Protein AF-X1BPJ7-F1 (afdb_monomer)

Secondary structure (DSSP, 8-state):
-HHHHHHHHHHHHHHHHHHHHHHHHHHHHHHHHHHHHHHHHHTT-TT--------S-------S---HHHHHHHHHHHSPPPTT--PEEEE-TTT--EEEE----

Foldseek 3Di:
DVVVVVVVVVVVVVVVVVVVVVVVVVVVVVVVVVVVVVVVVVVVCPPDDDDDDDDDDDPPPDPDPQDPVSVVVVCCVVPPDDPVFDFDWDADPVVRDIDTHGPDD

Organism: NCBI:txid412755

Nearest PDB structures (foldseek):
  5n0p-assembly1_A  TM=2.838E-01  e=2.826E+00  Omphalotus olearius
  8pv3-assembly1_Cg  TM=2.325E-01  e=3.236E+00  Thermochaetoides thermophila DSM 1495
  7rro-assembly1_k  TM=2.209E-01  e=8.356E+00  Bos taurus

Radius of gyration: 29.8 Å; Cα contacts (8 Å, |Δi|>4): 27; chains: 1; bounding box: 68×36×82 Å

InterPro domains:
  IPR054347 TOTE conflict system, primase domain [PF22548] (70-104)

Solvent-accessible surface area (backbone atoms only — not comparable to full-atom values): 6768 Å² total; per-residue (Å²): 127,72,65,62,60,53,52,53,51,52,54,50,49,55,53,51,52,52,50,49,57,51,50,54,50,53,49,54,53,52,51,52,51,50,52,53,51,49,53,56,46,56,76,68,48,87,83,72,89,85,85,83,92,77,96,73,95,70,83,76,81,67,74,68,96,64,51,74,65,54,50,49,53,50,47,49,70,75,65,57,77,63,93,88,66,66,61,44,79,48,73,39,86,90,78,71,49,68,50,74,41,82,70,80,130

Sequence (105 aa):
MKTSDREIILQRISEVERQITRLQKQQKEAESTLLSLKANLTSCDDEALNKPEHPAEAPVSTATNLTPDEKIALFLRLFQGRNDVYPKLWQNQKSGKKGYSPACS

Structure (mmCIF, N/CA/C/O backbone):
data_AF-X1BPJ7-F1
#
_entry.id   AF-X1BPJ7-F1
#
loop_
_atom_site.group_PDB
_atom_site.id
_atom_site.type_symbol
_atom_site.label_atom_id
_atom_site.label_alt_id
_atom_site.label_comp_id
_atom_site.label_asym_id
_atom_site.label_entity_id
_atom_site.label_seq_id
_atom_site.pdbx_PDB_ins_code
_atom_site.Cartn_x
_atom_site.Cartn_y
_atom_site.Cartn_z
_atom_site.occupancy
_atom_site.B_iso_or_equiv
_atom_site.auth_seq_id
_atom_site.auth_comp_id
_atom_site.auth_asym_id
_atom_site.auth_atom_id
_atom_site.pdbx_PDB_model_num
ATOM 1 N N . MET A 1 1 ? -29.996 -3.627 42.430 1.00 57.75 1 MET A 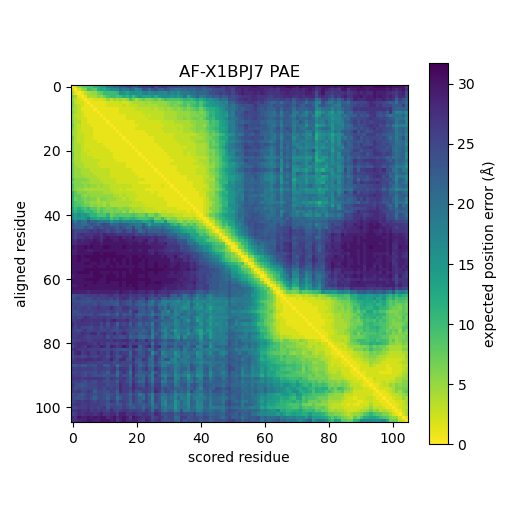N 1
ATOM 2 C CA . MET A 1 1 ? -29.603 -2.663 41.378 1.00 57.75 1 MET A CA 1
ATOM 3 C C . MET A 1 1 ? -28.085 -2.538 41.155 1.00 57.75 1 MET A C 1
ATOM 5 O O . MET A 1 1 ? -27.715 -2.083 40.096 1.00 57.75 1 MET A O 1
ATOM 9 N N . LYS A 1 2 ? -27.197 -2.978 42.071 1.00 65.62 2 LYS A N 1
ATOM 10 C CA . LYS A 1 2 ? -25.720 -2.845 41.933 1.00 65.62 2 LYS A CA 1
ATOM 11 C C . LYS A 1 2 ? -25.022 -3.945 41.111 1.00 65.62 2 LYS A C 1
ATOM 13 O O . LYS A 1 2 ? -23.862 -3.812 40.745 1.00 65.62 2 LYS A O 1
ATOM 18 N N . THR A 1 3 ? -25.698 -5.065 40.871 1.00 71.88 3 THR A N 1
ATOM 19 C CA . THR A 1 3 ? -25.142 -6.218 40.145 1.00 71.88 3 THR A CA 1
ATOM 20 C C . THR A 1 3 ? -25.065 -5.975 38.638 1.00 71.88 3 THR A C 1
ATOM 22 O O . THR A 1 3 ? -24.105 -6.415 38.018 1.00 71.88 3 THR A O 1
ATOM 25 N N . SER A 1 4 ? -26.010 -5.206 38.085 1.00 80.88 4 SER A N 1
ATOM 26 C CA . SER A 1 4 ? -26.057 -4.865 36.656 1.00 80.88 4 SER A CA 1
ATOM 27 C C . SER A 1 4 ? -24.881 -3.978 36.237 1.00 80.88 4 SER A C 1
ATOM 29 O O . SER A 1 4 ? -24.257 -4.228 35.212 1.00 80.88 4 SER A O 1
ATOM 31 N N . ASP A 1 5 ? -24.519 -2.991 37.061 1.00 90.69 5 ASP A N 1
ATOM 32 C CA . ASP A 1 5 ? -23.388 -2.097 36.774 1.00 90.69 5 ASP A CA 1
ATOM 33 C C . ASP A 1 5 ? -22.055 -2.856 36.783 1.00 90.69 5 ASP A C 1
ATOM 35 O O . ASP A 1 5 ? -21.179 -2.616 35.955 1.00 90.69 5 ASP A O 1
ATOM 39 N N . ARG A 1 6 ? -21.912 -3.830 37.693 1.00 94.44 6 ARG A N 1
ATOM 40 C CA . ARG A 1 6 ? -20.729 -4.696 37.761 1.00 94.44 6 ARG A CA 1
ATOM 41 C C . ARG A 1 6 ? -20.580 -5.547 36.500 1.00 94.44 6 ARG A C 1
ATOM 43 O O . ARG A 1 6 ? -19.467 -5.688 36.005 1.00 94.44 6 ARG A O 1
ATOM 50 N N . GLU A 1 7 ? -21.673 -6.109 35.996 1.00 95.00 7 GLU A N 1
ATOM 51 C CA . GLU A 1 7 ? -21.665 -6.945 34.791 1.00 95.00 7 GLU A CA 1
ATOM 52 C C . GLU A 1 7 ? -21.295 -6.134 33.543 1.00 95.00 7 GLU A C 1
ATOM 54 O O . GLU A 1 7 ? -20.436 -6.556 32.770 1.00 95.00 7 GLU A O 1
ATOM 59 N N . ILE A 1 8 ? -21.825 -4.911 33.423 1.00 95.88 8 ILE A N 1
ATOM 60 C CA . ILE A 1 8 ? -21.460 -3.967 32.357 1.00 95.88 8 ILE A CA 1
ATOM 61 C C . ILE A 1 8 ? -19.960 -3.637 32.400 1.00 95.88 8 ILE A C 1
ATOM 63 O O . ILE A 1 8 ? -19.286 -3.651 31.368 1.00 95.88 8 ILE A O 1
ATOM 67 N N . ILE A 1 9 ? -19.410 -3.368 33.589 1.00 95.50 9 ILE A N 1
ATOM 68 C CA . ILE A 1 9 ? -17.979 -3.070 33.750 1.00 95.50 9 ILE A CA 1
ATOM 69 C C . ILE A 1 9 ? -17.122 -4.277 33.350 1.00 95.50 9 ILE A C 1
ATOM 71 O O . ILE A 1 9 ? -16.142 -4.112 32.625 1.00 95.50 9 ILE A O 1
ATOM 75 N N . LEU A 1 10 ? -17.492 -5.488 33.776 1.00 97.12 10 LEU A N 1
ATOM 76 C CA . LEU A 1 10 ? -16.759 -6.708 33.425 1.00 97.12 10 LEU A CA 1
ATOM 77 C C . LEU A 1 10 ? -16.781 -6.977 31.918 1.00 97.12 10 LEU A C 1
ATOM 79 O O . LEU A 1 10 ? -15.741 -7.288 31.336 1.00 97.12 10 LEU A O 1
ATOM 83 N N . GLN A 1 11 ? -17.934 -6.790 31.274 1.00 97.38 11 GLN A N 1
ATOM 84 C CA . GLN A 1 11 ? -18.040 -6.901 29.824 1.00 97.38 11 GLN A CA 1
ATOM 85 C C . GLN A 1 11 ? -17.097 -5.907 29.139 1.00 97.38 11 GLN A C 1
ATOM 87 O O . GLN A 1 11 ? -16.318 -6.293 28.264 1.00 97.38 11 GLN A O 1
ATOM 92 N N . ARG A 1 12 ? -17.089 -4.646 29.584 1.00 97.75 12 ARG A N 1
ATOM 93 C CA . ARG A 1 12 ? -16.230 -3.618 28.995 1.00 97.75 12 ARG A CA 1
ATOM 94 C C . ARG A 1 12 ? -14.740 -3.902 29.183 1.00 97.75 12 ARG A C 1
ATOM 96 O O . ARG A 1 12 ? -13.966 -3.650 28.263 1.00 97.75 12 ARG A O 1
ATOM 103 N N . ILE A 1 13 ? -14.342 -4.445 30.334 1.00 98.06 13 ILE A N 1
ATOM 104 C CA . ILE A 1 13 ? -12.962 -4.892 30.577 1.00 98.06 13 ILE A CA 1
ATOM 105 C C . ILE A 1 13 ? -12.572 -5.951 29.544 1.00 98.06 13 ILE A C 1
ATOM 107 O O . ILE A 1 13 ? -11.571 -5.775 28.855 1.00 98.06 13 ILE A O 1
ATOM 111 N N . SER A 1 14 ? -13.404 -6.978 29.350 1.00 98.00 14 SER A N 1
ATOM 112 C CA . SER A 1 14 ? -13.110 -8.053 28.392 1.00 98.00 14 SER A CA 1
ATOM 113 C C . SER A 1 14 ? -12.990 -7.554 26.944 1.00 98.00 14 SER A C 1
ATOM 115 O O . SER A 1 14 ? -12.129 -8.007 26.187 1.00 98.00 14 SER A O 1
ATOM 117 N N . GLU A 1 15 ? -13.812 -6.574 26.554 1.00 98.38 15 GLU A N 1
ATOM 118 C CA . GLU A 1 15 ? -13.737 -5.936 25.237 1.00 98.38 15 GLU A CA 1
ATOM 119 C C . GLU A 1 15 ? -12.413 -5.189 25.053 1.00 98.38 15 GLU A C 1
ATOM 121 O O . GLU A 1 15 ? -11.753 -5.328 24.020 1.00 98.38 15 GLU A O 1
ATOM 126 N N . VAL A 1 16 ? -12.015 -4.406 26.060 1.00 98.25 16 VAL A N 1
ATOM 127 C CA . VAL A 1 16 ? -10.776 -3.623 26.023 1.00 98.25 16 VAL A CA 1
ATOM 128 C C . VAL A 1 16 ? -9.555 -4.539 26.032 1.00 98.25 16 VAL A C 1
ATOM 130 O O . VAL A 1 16 ? -8.643 -4.335 25.235 1.00 98.25 16 VAL A O 1
ATOM 133 N N . GLU A 1 17 ? -9.548 -5.587 26.852 1.00 98.44 17 GLU A N 1
ATOM 134 C CA . GLU A 1 17 ? -8.485 -6.596 26.865 1.00 98.44 17 GLU A CA 1
ATOM 135 C C . GLU A 1 17 ? -8.347 -7.272 25.498 1.00 98.44 17 GLU A C 1
ATOM 137 O O . GLU A 1 17 ? -7.246 -7.367 24.947 1.00 98.44 17 GLU A O 1
ATOM 142 N N . ARG A 1 18 ? -9.469 -7.656 24.874 1.00 98.50 18 ARG A N 1
ATOM 143 C CA . ARG A 1 18 ? -9.461 -8.216 23.518 1.00 98.50 18 ARG A CA 1
ATOM 144 C C . ARG A 1 18 ? -8.872 -7.232 22.508 1.00 98.50 18 ARG A C 1
ATOM 146 O O . ARG A 1 18 ? -8.082 -7.635 21.653 1.00 98.50 18 ARG A O 1
ATOM 153 N N . GLN A 1 19 ? -9.205 -5.950 22.616 1.00 98.31 19 GLN A N 1
ATOM 154 C CA . GLN A 1 19 ? -8.645 -4.923 21.743 1.00 98.31 19 GLN A CA 1
ATOM 155 C C . GLN A 1 19 ? -7.135 -4.744 21.954 1.00 98.31 19 GLN A C 1
ATOM 157 O O . GLN A 1 19 ? -6.398 -4.624 20.974 1.00 98.31 19 GLN A O 1
ATOM 162 N N . ILE A 1 20 ? -6.660 -4.785 23.201 1.00 98.50 20 ILE A N 1
ATOM 163 C CA . ILE A 1 20 ? -5.229 -4.721 23.528 1.00 98.50 20 ILE A CA 1
ATOM 164 C C . ILE A 1 20 ? -4.488 -5.889 22.877 1.00 98.50 20 ILE A C 1
ATOM 166 O O . ILE A 1 20 ? -3.513 -5.662 22.163 1.00 98.50 20 ILE A O 1
ATOM 170 N N . THR A 1 21 ? -4.977 -7.123 23.040 1.00 98.44 21 THR A N 1
ATOM 171 C CA . THR A 1 21 ? -4.318 -8.298 22.439 1.00 98.44 21 THR A CA 1
ATOM 172 C C . THR A 1 21 ? -4.250 -8.213 20.911 1.00 98.44 21 THR A C 1
ATOM 174 O O . THR A 1 21 ? -3.233 -8.559 20.306 1.00 98.44 21 THR A O 1
ATOM 177 N N . ARG A 1 22 ? -5.302 -7.685 20.269 1.00 98.56 22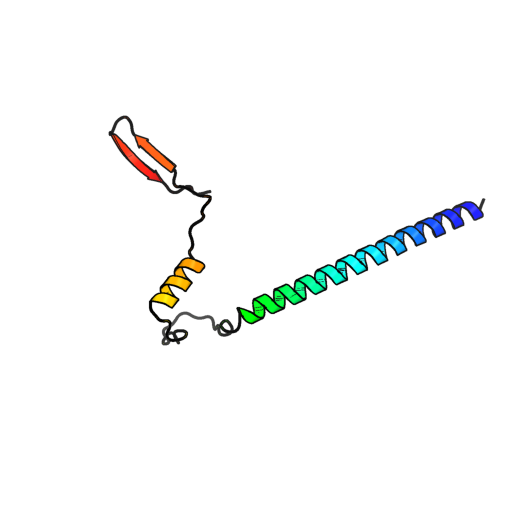 ARG A N 1
ATOM 178 C CA . ARG A 1 22 ? -5.319 -7.430 18.824 1.00 98.56 22 ARG A CA 1
ATOM 179 C C . ARG A 1 22 ? -4.250 -6.417 18.420 1.00 98.56 22 ARG A C 1
ATOM 181 O O . ARG A 1 22 ? -3.494 -6.687 17.490 1.00 98.56 22 ARG A O 1
ATOM 188 N N . LEU A 1 23 ? -4.190 -5.270 19.095 1.00 98.44 23 LEU A N 1
ATOM 189 C CA . LEU A 1 23 ? -3.228 -4.212 18.779 1.00 98.44 23 LEU A CA 1
ATOM 190 C C . LEU A 1 23 ? -1.786 -4.676 19.001 1.00 98.44 23 LEU A C 1
ATOM 192 O O . LEU A 1 23 ? -0.934 -4.422 18.157 1.00 98.44 23 LEU A O 1
ATOM 196 N N . GLN A 1 24 ? -1.523 -5.427 20.072 1.00 98.44 24 GLN A N 1
ATOM 197 C CA . GLN A 1 24 ? -0.206 -6.016 20.333 1.00 98.44 24 GLN A CA 1
ATOM 198 C C . GLN A 1 24 ? 0.225 -6.981 19.221 1.00 98.44 24 GLN A C 1
ATOM 200 O O . GLN A 1 24 ? 1.382 -6.968 18.800 1.00 98.44 24 GLN A O 1
ATOM 205 N N . LYS A 1 25 ? -0.704 -7.789 18.692 1.00 98.44 25 LYS A N 1
ATOM 206 C CA . LYS A 1 25 ? -0.427 -8.649 17.534 1.00 98.44 25 LYS A CA 1
ATOM 207 C C . LYS A 1 25 ? -0.054 -7.821 16.299 1.00 98.44 25 LYS A C 1
ATOM 209 O O . LYS A 1 25 ? 0.953 -8.115 15.662 1.00 98.44 25 LYS A O 1
ATOM 214 N N . GLN A 1 26 ? -0.824 -6.773 16.000 1.00 98.19 26 GLN A N 1
ATOM 215 C CA . GLN A 1 26 ? -0.548 -5.879 14.869 1.00 98.19 26 GLN A CA 1
ATOM 216 C C . GLN A 1 26 ? 0.798 -5.159 15.020 1.00 98.19 26 GLN A C 1
ATOM 218 O O . GLN A 1 26 ? 1.533 -5.027 14.044 1.00 98.19 26 GLN A O 1
ATOM 223 N N . GLN A 1 27 ? 1.146 -4.734 16.237 1.00 98.38 27 GLN A N 1
ATOM 224 C CA . GLN A 1 27 ? 2.437 -4.117 16.528 1.00 98.38 27 GLN A CA 1
ATOM 225 C C . GLN A 1 27 ? 3.588 -5.077 16.218 1.00 98.38 27 GLN A C 1
ATOM 227 O O . GLN A 1 27 ? 4.511 -4.707 15.499 1.00 98.38 27 GLN A O 1
ATOM 232 N N . LYS A 1 28 ? 3.507 -6.326 16.690 1.00 98.19 28 LYS A N 1
ATOM 233 C CA . LYS A 1 28 ? 4.541 -7.338 16.437 1.00 98.19 28 LYS A CA 1
ATOM 234 C C . LYS A 1 28 ? 4.726 -7.618 14.942 1.00 98.19 28 LYS A C 1
ATOM 236 O O . LYS A 1 28 ? 5.852 -7.771 14.474 1.00 98.19 28 LYS A O 1
ATOM 241 N N . GLU A 1 29 ? 3.628 -7.682 14.192 1.00 98.00 29 GLU A N 1
ATOM 242 C CA . GLU A 1 29 ? 3.666 -7.845 12.735 1.00 98.00 29 GLU A CA 1
ATOM 243 C C . GLU A 1 29 ? 4.359 -6.650 12.062 1.00 98.00 29 GLU A C 1
ATOM 245 O O . GLU A 1 29 ? 5.271 -6.846 11.260 1.00 98.00 29 GLU A O 1
ATOM 250 N N . ALA A 1 30 ? 3.993 -5.420 12.434 1.00 97.31 30 ALA A N 1
ATOM 251 C CA . ALA A 1 30 ? 4.600 -4.202 11.900 1.00 97.31 30 ALA A CA 1
ATOM 252 C C . ALA A 1 30 ? 6.090 -4.054 12.268 1.00 97.31 30 ALA A C 1
ATOM 254 O O . ALA A 1 30 ? 6.894 -3.591 11.463 1.00 97.31 30 ALA A O 1
ATOM 255 N N . GLU A 1 31 ? 6.497 -4.468 13.467 1.00 98.00 31 GLU A N 1
ATOM 256 C CA . GLU A 1 31 ? 7.907 -4.468 13.868 1.00 98.00 31 GLU A CA 1
ATOM 257 C C . GLU A 1 31 ? 8.721 -5.476 13.048 1.00 98.00 31 GLU A C 1
ATOM 259 O O . GLU A 1 31 ? 9.820 -5.157 12.590 1.00 98.00 31 GLU A O 1
ATOM 264 N N . SER A 1 32 ? 8.166 -6.664 12.784 1.00 95.94 32 SER A N 1
ATOM 265 C CA . SER A 1 32 ? 8.803 -7.653 11.909 1.00 95.94 32 SER A CA 1
ATOM 266 C C . SER A 1 32 ? 8.971 -7.130 10.483 1.00 95.94 32 SER A C 1
ATOM 268 O O . SER A 1 32 ? 10.023 -7.340 9.874 1.00 95.94 32 SER A O 1
ATOM 270 N N . THR A 1 33 ? 7.960 -6.447 9.933 1.00 96.44 33 THR A N 1
ATOM 271 C CA . THR A 1 33 ? 8.073 -5.858 8.593 1.00 96.44 33 THR A CA 1
ATOM 272 C C . THR A 1 33 ? 9.104 -4.736 8.579 1.00 96.44 33 THR A C 1
ATOM 274 O O . THR A 1 33 ? 9.957 -4.725 7.692 1.00 96.44 33 THR A O 1
ATOM 277 N N . LEU A 1 34 ? 9.123 -3.861 9.589 1.00 96.75 34 LEU A N 1
ATOM 278 C CA . LEU A 1 34 ? 10.140 -2.816 9.720 1.00 96.75 34 LEU A CA 1
ATOM 279 C C . LEU A 1 34 ? 11.559 -3.380 9.794 1.00 96.75 34 LEU A C 1
ATOM 281 O O . LEU A 1 34 ? 12.442 -2.851 9.122 1.00 96.75 34 LEU A O 1
ATOM 285 N N . LEU A 1 35 ? 11.794 -4.443 10.566 1.00 96.81 35 LEU A N 1
ATOM 286 C CA . LEU A 1 35 ? 13.108 -5.090 10.631 1.00 96.81 35 LEU A CA 1
ATOM 287 C C . LEU A 1 35 ? 13.536 -5.634 9.265 1.00 96.81 35 LEU A C 1
ATOM 289 O O . LEU A 1 35 ? 14.669 -5.403 8.851 1.00 96.81 35 LEU A O 1
ATOM 293 N N . SER A 1 36 ? 12.625 -6.286 8.535 1.00 94.25 36 SER A N 1
ATOM 294 C CA . SER A 1 36 ? 12.918 -6.794 7.189 1.00 94.25 36 SER A CA 1
ATOM 295 C C . SER A 1 36 ? 13.219 -5.673 6.187 1.00 94.25 36 SER A C 1
ATOM 297 O O . SER A 1 36 ? 14.154 -5.778 5.398 1.00 94.25 36 SER A O 1
ATOM 299 N N . LEU A 1 37 ? 12.476 -4.564 6.242 1.00 94.12 37 LEU A N 1
ATOM 300 C CA . LEU A 1 37 ? 12.693 -3.408 5.373 1.00 94.12 37 LEU A CA 1
ATOM 301 C C . LEU A 1 37 ? 14.020 -2.720 5.695 1.00 94.12 37 LEU A C 1
ATOM 303 O O . LEU A 1 37 ? 14.772 -2.402 4.780 1.00 94.12 37 LEU A O 1
ATOM 307 N N . LYS A 1 38 ? 14.338 -2.552 6.983 1.00 93.62 38 LYS A N 1
ATOM 308 C CA . LYS A 1 38 ? 15.633 -2.021 7.420 1.00 93.62 38 LYS A CA 1
ATOM 309 C C . LYS A 1 38 ? 16.787 -2.908 6.966 1.00 93.62 38 LYS A C 1
ATOM 311 O O . LYS A 1 38 ? 17.761 -2.368 6.466 1.00 93.62 38 LYS A O 1
ATOM 316 N N . ALA A 1 39 ? 16.661 -4.232 7.071 1.00 90.88 39 ALA A N 1
ATOM 317 C CA . ALA A 1 39 ? 17.680 -5.164 6.584 1.00 90.88 39 ALA A CA 1
ATOM 318 C C . ALA A 1 39 ? 17.918 -5.023 5.065 1.00 90.88 39 ALA A C 1
ATOM 320 O O . ALA A 1 39 ? 19.063 -4.969 4.617 1.00 90.88 39 ALA A O 1
ATOM 321 N N . ASN A 1 40 ? 16.843 -4.889 4.278 1.00 86.31 40 ASN A N 1
ATOM 322 C CA . ASN A 1 40 ? 16.942 -4.644 2.835 1.00 86.31 40 ASN A CA 1
ATOM 323 C C . ASN A 1 40 ? 17.623 -3.304 2.510 1.00 86.31 40 ASN A C 1
ATOM 325 O O . ASN A 1 40 ? 18.424 -3.244 1.579 1.00 86.31 40 ASN A O 1
ATOM 329 N N . LEU A 1 41 ? 17.327 -2.247 3.276 1.00 84.56 41 LEU A N 1
ATOM 330 C CA . LEU A 1 41 ? 17.984 -0.945 3.126 1.00 84.56 41 LEU A CA 1
ATOM 331 C C . LEU A 1 41 ? 19.463 -1.008 3.512 1.00 84.56 41 LEU A C 1
ATOM 333 O O . LEU A 1 41 ? 20.294 -0.545 2.745 1.00 84.56 41 LEU A O 1
ATOM 337 N N . THR A 1 42 ? 19.827 -1.674 4.613 1.00 78.25 42 THR A N 1
ATOM 338 C CA . THR A 1 42 ? 21.240 -1.827 4.998 1.00 78.25 42 THR A CA 1
ATOM 339 C C . THR A 1 42 ? 22.059 -2.594 3.962 1.00 78.25 42 THR A C 1
ATOM 341 O O . THR A 1 42 ? 23.209 -2.248 3.749 1.00 78.25 42 THR A O 1
ATOM 344 N N . SER A 1 43 ? 21.473 -3.563 3.244 1.00 62.78 43 SER A N 1
ATOM 345 C CA . SER A 1 43 ? 22.147 -4.201 2.098 1.00 62.78 43 SER A CA 1
ATOM 346 C C . SER A 1 43 ? 22.289 -3.295 0.866 1.00 62.78 43 SER A C 1
ATOM 348 O O . SER A 1 43 ? 23.010 -3.656 -0.060 1.00 62.78 43 SER A O 1
ATOM 350 N N . CYS A 1 44 ? 21.602 -2.151 0.823 1.00 50.88 44 CYS A N 1
ATOM 351 C CA . CYS A 1 44 ? 21.703 -1.161 -0.252 1.00 50.88 44 CYS A CA 1
ATOM 352 C C . CYS A 1 44 ? 22.512 0.092 0.147 1.00 50.88 44 CYS A C 1
ATOM 354 O O . CYS A 1 44 ? 22.930 0.822 -0.749 1.00 50.88 44 CYS A O 1
ATOM 356 N N . ASP A 1 45 ? 22.737 0.326 1.446 1.00 49.91 45 ASP A N 1
ATOM 357 C CA . ASP A 1 45 ? 23.271 1.580 2.006 1.00 49.91 45 ASP A CA 1
ATOM 358 C C . ASP A 1 45 ? 24.748 1.512 2.465 1.00 49.91 45 ASP A C 1
ATOM 360 O O . ASP A 1 45 ? 25.243 2.476 3.051 1.00 49.91 45 ASP A O 1
ATOM 364 N N . ASP A 1 46 ? 25.500 0.443 2.160 1.00 47.12 46 ASP A N 1
ATOM 365 C CA . ASP A 1 46 ? 26.956 0.374 2.436 1.00 47.12 46 ASP A CA 1
ATOM 366 C C . ASP A 1 46 ? 27.792 1.446 1.681 1.00 47.12 46 ASP A C 1
ATOM 368 O O . ASP A 1 46 ? 28.983 1.593 1.929 1.00 47.12 46 ASP A O 1
ATOM 372 N N . GLU A 1 47 ? 27.179 2.273 0.824 1.00 46.59 47 GLU A N 1
ATOM 373 C CA . GLU A 1 47 ? 27.838 3.349 0.061 1.00 46.59 47 GLU A CA 1
ATOM 374 C C . GLU A 1 47 ? 27.261 4.753 0.370 1.00 46.59 47 GLU A C 1
ATOM 376 O O . GLU A 1 47 ? 27.113 5.576 -0.533 1.00 46.59 47 GLU A O 1
ATOM 381 N N . ALA A 1 48 ? 26.861 5.068 1.614 1.00 44.44 48 ALA A N 1
ATOM 382 C CA . ALA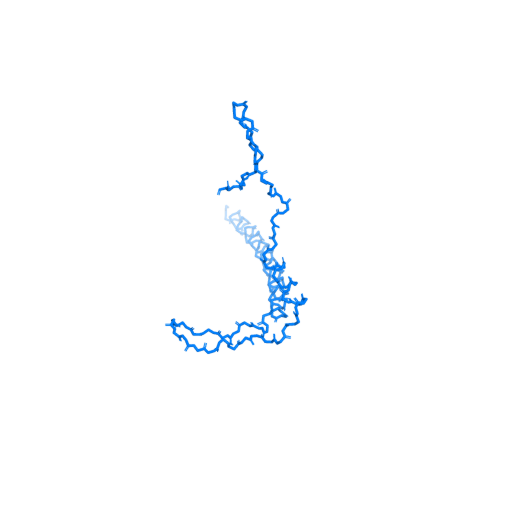 A 1 48 ? 26.200 6.363 1.876 1.00 44.44 48 ALA A CA 1
ATOM 383 C C . ALA A 1 48 ? 26.467 7.057 3.229 1.00 44.44 48 ALA A C 1
ATOM 385 O O . ALA A 1 48 ? 25.590 7.750 3.746 1.00 44.44 48 ALA A O 1
ATOM 386 N N . LEU A 1 49 ? 27.681 6.986 3.788 1.00 44.16 49 LEU A N 1
ATOM 387 C CA . LEU A 1 49 ? 28.073 7.872 4.899 1.00 44.16 49 LEU A CA 1
ATOM 388 C C . LEU A 1 49 ? 29.409 8.583 4.655 1.00 44.16 49 LEU A C 1
ATOM 390 O O . LEU A 1 49 ? 30.426 8.256 5.259 1.00 44.16 49 LEU A O 1
ATOM 394 N N . ASN A 1 50 ? 29.384 9.640 3.838 1.00 38.22 50 ASN A N 1
ATOM 395 C CA . ASN A 1 50 ? 30.199 10.823 4.120 1.00 38.22 50 ASN A CA 1
ATOM 396 C C . ASN A 1 50 ? 29.600 12.083 3.476 1.00 38.22 50 ASN A C 1
ATOM 398 O O . ASN A 1 50 ? 29.541 12.207 2.255 1.00 38.22 50 ASN A O 1
ATOM 402 N N . LYS A 1 51 ? 29.184 13.036 4.310 1.00 45.47 51 LYS A N 1
ATOM 403 C CA . LYS A 1 51 ? 28.914 14.416 3.905 1.00 45.47 51 LYS A CA 1
ATOM 404 C C . LYS A 1 51 ? 29.657 15.348 4.856 1.00 45.47 51 LYS A C 1
ATOM 406 O O . LYS A 1 51 ? 29.479 15.231 6.068 1.00 45.47 51 LYS A O 1
ATOM 411 N N . PRO A 1 52 ? 30.369 16.341 4.311 1.00 38.16 52 PRO A N 1
ATOM 412 C CA . PRO A 1 52 ? 30.372 17.671 4.894 1.00 38.16 52 PRO A CA 1
ATOM 413 C C . PRO A 1 52 ? 29.835 18.713 3.904 1.00 38.16 52 PRO A C 1
ATOM 415 O O . PRO A 1 52 ? 29.990 18.627 2.688 1.00 38.16 52 PRO A O 1
ATOM 418 N N . GLU A 1 53 ? 29.160 19.705 4.467 1.00 42.19 53 GLU A N 1
ATOM 419 C CA . GLU A 1 53 ? 28.567 20.859 3.803 1.00 42.19 53 GLU A CA 1
ATOM 420 C C . GLU A 1 53 ? 29.593 21.998 3.698 1.00 42.19 53 GLU A C 1
ATOM 422 O O . GLU A 1 53 ? 29.894 22.595 4.722 1.00 42.19 53 GLU A O 1
ATOM 427 N N . HIS A 1 54 ? 30.119 22.313 2.501 1.00 41.62 54 HIS A N 1
ATOM 428 C CA . HIS A 1 54 ? 30.429 23.685 2.031 1.00 41.62 54 HIS A CA 1
ATOM 429 C C . HIS A 1 54 ? 30.958 23.686 0.571 1.00 41.62 54 HIS A C 1
ATOM 431 O O . HIS A 1 54 ? 31.612 22.721 0.174 1.00 41.62 54 HIS A O 1
ATOM 437 N N . PRO A 1 55 ? 30.7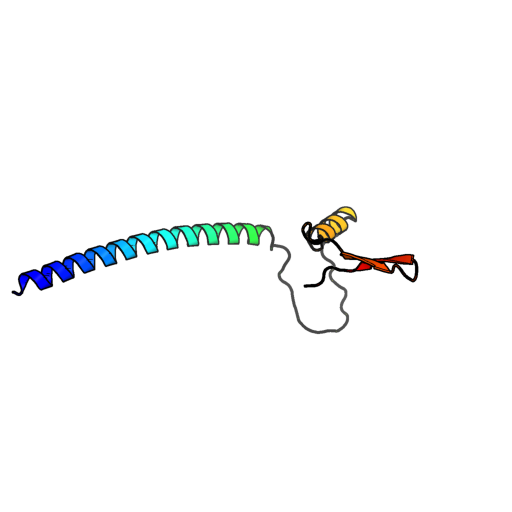32 24.745 -0.242 1.00 54.53 55 PRO A N 1
ATOM 438 C CA . PRO A 1 55 ? 31.196 24.832 -1.626 1.00 54.53 55 PRO A CA 1
ATOM 439 C C . PRO A 1 55 ? 32.613 25.418 -1.687 1.00 54.53 55 PRO A C 1
ATOM 441 O O . PRO A 1 55 ? 32.782 26.615 -1.481 1.00 54.53 55 PRO A O 1
ATOM 444 N N . ALA A 1 56 ? 33.618 24.586 -1.955 1.00 44.53 56 ALA A N 1
ATOM 445 C CA . ALA A 1 56 ? 34.881 24.972 -2.593 1.00 44.53 56 ALA A CA 1
ATOM 446 C C . ALA A 1 56 ? 35.740 23.718 -2.817 1.00 44.53 56 ALA A C 1
ATOM 448 O O . ALA A 1 56 ? 36.127 23.047 -1.868 1.00 44.53 56 ALA A O 1
ATOM 449 N N . GLU A 1 57 ? 35.975 23.418 -4.093 1.00 50.91 57 GLU A N 1
ATOM 450 C CA . GLU A 1 57 ? 37.134 22.717 -4.662 1.00 50.91 57 GLU A CA 1
ATOM 451 C C . GLU A 1 57 ? 37.933 21.783 -3.727 1.00 50.91 57 GLU A C 1
ATOM 453 O O . GLU A 1 57 ? 38.914 22.168 -3.098 1.00 50.91 57 GLU A O 1
ATOM 458 N N . ALA A 1 58 ? 37.571 20.501 -3.736 1.00 38.16 58 ALA A N 1
ATOM 459 C CA . ALA A 1 58 ? 38.464 19.392 -3.407 1.00 38.16 58 ALA A CA 1
ATOM 460 C C . ALA A 1 58 ? 38.136 18.233 -4.364 1.00 38.16 58 ALA A C 1
ATOM 462 O O . ALA A 1 58 ? 36.981 18.129 -4.795 1.00 38.16 58 ALA A O 1
ATOM 463 N N . PRO A 1 59 ? 39.123 17.407 -4.768 1.00 45.44 59 PRO A N 1
ATOM 464 C CA . PRO A 1 59 ? 38.920 16.409 -5.804 1.00 45.44 59 PRO A CA 1
ATOM 465 C C . PRO A 1 59 ? 37.818 15.476 -5.328 1.00 45.44 59 PRO A C 1
ATOM 467 O O . PRO A 1 59 ? 37.900 14.912 -4.239 1.00 45.44 59 PRO A O 1
ATOM 470 N N . VAL A 1 60 ? 36.762 15.372 -6.132 1.00 44.84 60 VAL A N 1
ATOM 471 C CA . VAL A 1 60 ? 35.692 14.409 -5.912 1.00 44.84 60 VAL A CA 1
ATOM 472 C C . VAL A 1 60 ? 36.382 13.058 -5.814 1.00 44.84 60 VAL A C 1
ATOM 474 O O . VAL A 1 60 ? 36.878 12.545 -6.821 1.00 44.84 60 VAL A O 1
ATOM 477 N N . SER A 1 61 ? 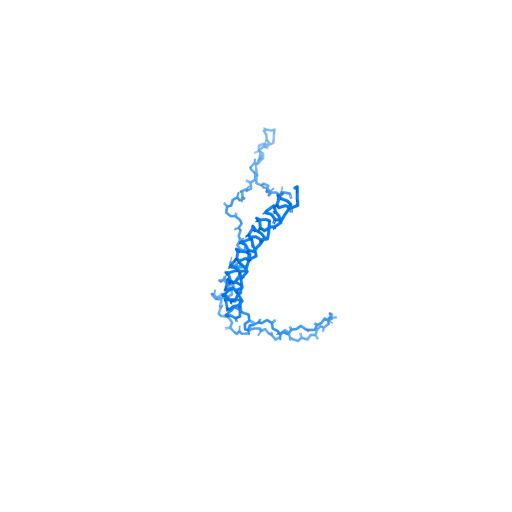36.461 12.519 -4.596 1.00 52.97 61 SER A N 1
ATOM 478 C CA . SER A 1 61 ? 36.702 11.105 -4.349 1.00 52.97 61 SER A CA 1
ATOM 479 C C . SER A 1 61 ? 35.555 10.395 -5.038 1.00 52.97 61 SER A C 1
ATOM 481 O O . SER A 1 61 ? 34.469 10.221 -4.491 1.00 52.97 61 SER A O 1
ATOM 483 N N . THR A 1 62 ? 35.755 10.157 -6.327 1.00 53.22 62 THR A N 1
ATOM 484 C CA . THR A 1 62 ? 34.791 9.509 -7.182 1.00 53.22 62 THR A CA 1
ATOM 485 C C . THR A 1 62 ? 34.724 8.104 -6.645 1.00 53.22 62 THR A C 1
ATOM 487 O O . THR A 1 62 ? 35.727 7.389 -6.618 1.00 53.22 62 THR A O 1
ATOM 490 N N . ALA A 1 63 ? 33.538 7.773 -6.142 1.00 54.66 63 ALA A N 1
ATOM 491 C CA . ALA A 1 63 ? 33.062 6.416 -6.021 1.00 54.66 63 ALA A CA 1
ATOM 492 C C . ALA A 1 63 ? 33.734 5.560 -7.099 1.00 54.66 63 ALA A C 1
ATOM 494 O O . ALA A 1 63 ? 33.716 5.940 -8.275 1.00 54.66 63 ALA A O 1
ATOM 495 N N . THR A 1 64 ? 34.416 4.513 -6.627 1.00 61.12 64 THR A N 1
ATOM 496 C CA . THR A 1 64 ? 34.459 3.179 -7.234 1.00 61.12 64 THR A CA 1
ATOM 497 C C . THR A 1 64 ? 34.519 3.198 -8.757 1.00 61.12 64 THR A C 1
ATOM 499 O O . THR A 1 64 ? 33.554 3.597 -9.390 1.00 61.12 64 THR A O 1
ATOM 502 N N . ASN A 1 65 ? 35.632 2.744 -9.353 1.00 69.81 65 ASN A N 1
ATOM 503 C CA . ASN A 1 65 ? 35.825 2.597 -10.805 1.00 69.81 65 ASN A CA 1
ATOM 504 C C . ASN A 1 65 ? 34.667 1.826 -11.477 1.00 69.81 65 ASN A C 1
ATOM 506 O O . ASN A 1 65 ? 34.798 0.648 -11.786 1.00 69.81 65 ASN A O 1
ATOM 510 N N . LEU A 1 66 ? 33.540 2.499 -11.699 1.00 80.94 66 LEU A N 1
ATOM 511 C CA . LEU A 1 66 ? 32.368 1.965 -12.355 1.00 80.94 66 LEU A CA 1
ATOM 512 C C . LEU A 1 66 ? 32.723 1.913 -13.827 1.00 80.94 66 LEU A C 1
ATOM 514 O O . LEU A 1 66 ? 33.086 2.928 -14.444 1.00 80.94 66 LEU A O 1
ATOM 518 N N . THR A 1 67 ? 32.620 0.721 -14.383 1.00 87.50 67 THR A N 1
ATOM 519 C CA . THR A 1 67 ? 32.669 0.509 -15.820 1.00 87.50 67 THR A CA 1
ATOM 520 C C . THR A 1 67 ? 31.610 1.386 -16.507 1.00 87.50 67 THR A C 1
ATOM 522 O O . THR A 1 67 ? 30.616 1.784 -15.885 1.00 87.50 67 THR A O 1
ATOM 525 N N . PRO A 1 68 ? 31.791 1.734 -17.794 1.00 90.62 68 PRO A N 1
ATOM 526 C CA . PRO A 1 68 ? 30.786 2.489 -18.542 1.00 90.62 68 PRO A CA 1
ATOM 527 C C . PRO A 1 68 ? 29.377 1.888 -18.432 1.00 90.62 68 PRO A C 1
ATOM 529 O O . PRO A 1 68 ? 28.411 2.631 -18.265 1.00 90.62 68 PRO A O 1
ATOM 532 N N . ASP A 1 69 ? 29.274 0.559 -18.430 1.00 89.44 69 ASP A N 1
ATOM 533 C CA . ASP A 1 69 ? 28.003 -0.154 -18.310 1.00 89.44 69 ASP A CA 1
ATOM 534 C C . ASP A 1 69 ? 27.361 0.029 -16.932 1.00 89.44 69 ASP A C 1
ATOM 536 O O . ASP A 1 69 ? 26.164 0.297 -16.844 1.00 89.44 69 ASP A O 1
ATOM 540 N N . GLU A 1 70 ? 28.141 -0.028 -15.850 1.00 88.19 70 GLU A N 1
ATOM 541 C CA . GLU A 1 70 ? 27.621 0.210 -14.500 1.00 88.19 70 GLU A CA 1
ATOM 542 C C . GLU A 1 70 ? 27.165 1.663 -14.313 1.00 88.19 70 GLU A C 1
ATOM 544 O O . GLU A 1 70 ? 26.149 1.913 -13.661 1.00 88.19 70 GLU A O 1
ATOM 549 N N . LYS A 1 71 ? 27.847 2.630 -14.943 1.00 89.06 71 LYS A N 1
ATOM 550 C CA . LYS A 1 71 ? 27.401 4.034 -14.957 1.00 89.06 71 LYS A CA 1
ATOM 551 C C . LYS A 1 71 ? 26.069 4.195 -15.685 1.00 89.06 71 LYS A C 1
ATOM 553 O O . LYS A 1 71 ? 25.183 4.890 -15.188 1.00 89.06 71 LYS A O 1
ATOM 558 N N . ILE A 1 72 ? 25.917 3.551 -16.843 1.00 89.62 72 ILE A N 1
ATOM 559 C CA . ILE A 1 72 ? 24.669 3.575 -17.617 1.00 89.62 72 ILE A CA 1
ATOM 560 C C . ILE A 1 72 ? 23.543 2.907 -16.821 1.00 89.62 72 ILE A C 1
ATOM 562 O O . ILE A 1 72 ? 22.461 3.479 -16.700 1.00 89.62 72 ILE A O 1
ATOM 566 N N . ALA A 1 73 ? 23.798 1.736 -16.235 1.00 90.38 73 ALA A N 1
ATOM 567 C CA . ALA A 1 73 ? 22.819 1.005 -15.438 1.00 90.38 73 ALA A CA 1
ATOM 568 C C . ALA A 1 73 ? 22.355 1.814 -14.218 1.00 90.38 73 ALA A C 1
ATOM 570 O O . ALA A 1 73 ? 21.153 1.914 -13.962 1.00 90.38 73 ALA A O 1
ATOM 571 N N . LEU A 1 74 ? 23.290 2.448 -13.503 1.00 90.88 74 LEU A N 1
ATOM 572 C CA . LEU A 1 74 ? 22.980 3.326 -12.378 1.00 90.88 74 LEU A CA 1
ATOM 573 C C . LEU A 1 74 ? 22.127 4.518 -12.821 1.00 90.88 74 LEU A C 1
ATOM 575 O O . LEU A 1 74 ? 21.108 4.815 -12.197 1.00 90.88 74 LEU A O 1
ATOM 579 N N . PHE A 1 75 ? 22.506 5.174 -13.919 1.00 90.75 75 PHE A N 1
ATOM 580 C CA . PHE A 1 75 ? 21.763 6.314 -14.445 1.00 90.75 75 PHE A CA 1
ATOM 581 C C . PHE A 1 75 ? 20.337 5.927 -14.847 1.00 90.75 75 PHE A C 1
ATOM 583 O O . PHE A 1 75 ? 19.388 6.600 -14.456 1.00 90.75 75 PHE A O 1
ATOM 590 N N . LEU A 1 76 ? 20.160 4.816 -15.566 1.00 89.94 76 LEU A N 1
ATOM 591 C CA . LEU A 1 76 ? 18.836 4.336 -15.967 1.00 89.94 76 LEU A CA 1
ATOM 592 C C . LEU A 1 76 ? 17.970 3.962 -14.763 1.00 89.94 76 LEU A C 1
ATOM 594 O O . LEU A 1 76 ? 16.780 4.254 -14.768 1.00 89.94 76 LEU A O 1
ATOM 598 N N . ARG A 1 77 ? 18.555 3.363 -13.720 1.00 87.94 77 ARG A N 1
ATOM 599 C CA . ARG A 1 77 ? 17.835 3.025 -12.486 1.00 87.94 77 ARG A CA 1
ATOM 600 C C . ARG A 1 77 ? 17.364 4.270 -11.732 1.00 87.94 77 ARG A C 1
ATOM 602 O O . ARG A 1 77 ? 16.246 4.285 -11.228 1.00 87.94 77 ARG A O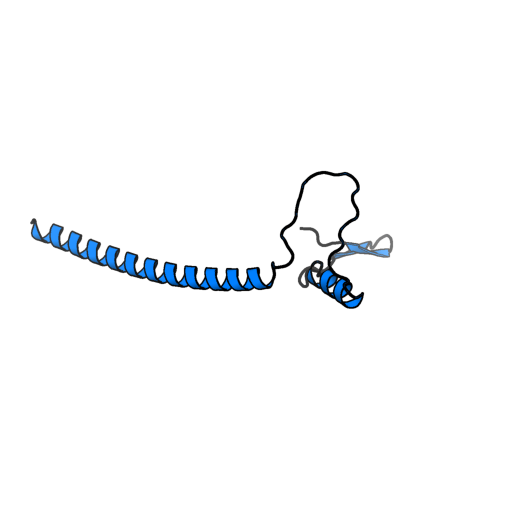 1
ATOM 609 N N . LEU A 1 78 ? 18.209 5.295 -11.624 1.00 90.25 78 LEU A N 1
ATOM 610 C CA . LEU A 1 78 ? 17.899 6.502 -10.847 1.00 90.25 78 LEU A CA 1
ATOM 611 C C . LEU A 1 78 ? 17.025 7.501 -11.614 1.00 90.25 78 LEU A C 1
ATOM 613 O O . LEU A 1 78 ? 16.199 8.182 -11.012 1.00 90.25 78 LEU A O 1
ATOM 617 N N . PHE A 1 79 ? 17.190 7.575 -12.933 1.00 87.88 79 PHE A N 1
ATOM 618 C CA . PHE A 1 79 ? 16.539 8.560 -13.799 1.00 87.88 79 PHE A CA 1
ATOM 619 C C . PHE A 1 79 ? 15.610 7.913 -14.830 1.00 87.88 79 PHE A C 1
ATOM 621 O O . PHE A 1 79 ? 15.411 8.445 -15.924 1.00 87.88 79 PHE A O 1
ATOM 628 N N . GLN A 1 80 ? 15.020 6.763 -14.500 1.00 84.75 80 GLN A N 1
ATOM 629 C CA . GLN A 1 80 ? 14.008 6.149 -15.355 1.00 84.75 80 GLN A CA 1
ATOM 630 C C . GLN A 1 80 ? 12.795 7.069 -15.531 1.00 84.75 80 GLN A C 1
ATOM 632 O O . GLN A 1 80 ? 12.253 7.628 -14.575 1.00 84.75 80 GLN A O 1
ATOM 637 N N . GLY A 1 81 ? 12.342 7.188 -16.779 1.00 81.75 81 GLY A N 1
ATOM 638 C CA . GLY A 1 81 ? 11.094 7.865 -17.101 1.00 81.75 81 GLY A CA 1
ATOM 639 C C . GLY A 1 81 ? 9.884 7.158 -16.486 1.00 81.75 81 GLY A C 1
ATOM 640 O O . GLY A 1 81 ? 9.900 5.962 -16.187 1.00 81.75 81 GLY A O 1
ATOM 641 N N . ARG A 1 82 ? 8.799 7.913 -16.321 1.00 84.00 82 ARG A N 1
ATOM 642 C CA . ARG A 1 82 ? 7.497 7.370 -15.934 1.00 84.00 82 ARG A CA 1
ATOM 643 C C . ARG A 1 82 ? 6.842 6.672 -17.124 1.00 84.00 82 ARG A C 1
ATOM 645 O O . ARG A 1 82 ? 6.636 7.298 -18.157 1.00 84.00 82 ARG A O 1
ATOM 652 N N . ASN A 1 83 ? 6.477 5.399 -16.966 1.00 83.44 83 ASN A N 1
ATOM 653 C CA . ASN A 1 83 ? 5.803 4.623 -18.020 1.00 83.44 83 ASN A CA 1
ATOM 654 C C . ASN A 1 83 ? 4.331 5.014 -18.220 1.00 83.44 83 ASN A C 1
ATOM 656 O O . ASN A 1 83 ? 3.722 4.628 -19.208 1.00 83.44 83 ASN A O 1
ATOM 660 N N . ASP A 1 84 ? 3.750 5.751 -17.279 1.00 87.12 84 ASP A N 1
ATOM 661 C CA . ASP A 1 84 ? 2.355 6.186 -17.306 1.00 87.12 84 ASP A CA 1
ATOM 662 C C . ASP A 1 84 ? 2.178 7.622 -17.829 1.00 87.12 84 ASP A C 1
ATOM 664 O O . ASP A 1 84 ? 1.050 8.071 -18.032 1.00 87.12 84 ASP A O 1
ATOM 668 N N . VAL A 1 85 ? 3.275 8.349 -18.071 1.00 86.56 85 VAL A N 1
ATOM 669 C CA . VAL A 1 85 ? 3.249 9.748 -18.515 1.00 86.56 85 VAL A CA 1
ATOM 670 C C . VAL A 1 85 ? 3.784 9.852 -19.935 1.00 86.56 85 VAL A C 1
ATOM 672 O O . VAL A 1 85 ? 4.976 9.705 -20.188 1.00 86.56 85 VAL A O 1
ATOM 675 N N . TYR A 1 86 ? 2.890 10.181 -20.863 1.00 87.12 86 TYR A N 1
ATOM 676 C CA . TYR A 1 86 ? 3.226 10.403 -22.265 1.00 87.12 86 TYR A CA 1
ATOM 677 C C . TYR A 1 86 ? 3.112 11.891 -22.617 1.00 87.12 86 TYR A C 1
ATOM 679 O O . TYR A 1 86 ? 2.209 12.576 -22.123 1.00 87.12 86 TYR A O 1
ATOM 687 N N . PRO A 1 87 ? 4.002 12.426 -23.472 1.00 89.88 87 PRO A N 1
ATOM 688 C CA . PRO A 1 87 ? 3.917 13.816 -23.886 1.00 89.88 87 PRO A CA 1
ATOM 689 C C . PRO A 1 87 ? 2.657 14.063 -24.727 1.00 89.88 87 PRO A C 1
ATOM 691 O O . PRO A 1 87 ? 2.228 13.222 -25.518 1.00 89.88 87 PRO A O 1
ATOM 694 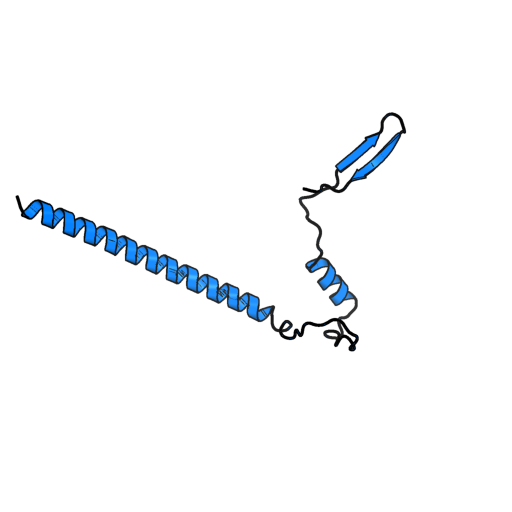N N . LYS A 1 88 ? 2.069 15.252 -24.582 1.00 91.81 88 LYS A N 1
ATOM 695 C CA . LYS A 1 88 ? 0.858 15.646 -25.311 1.00 91.81 88 LYS A CA 1
ATOM 696 C C . LYS A 1 88 ? 1.224 16.090 -26.725 1.00 91.81 88 LYS A C 1
ATOM 698 O O . LYS A 1 88 ? 2.065 16.969 -26.898 1.00 91.81 88 LYS A O 1
ATOM 703 N N . LEU A 1 89 ? 0.578 15.503 -27.732 1.00 93.94 89 LEU A N 1
ATOM 704 C CA . LEU A 1 89 ? 0.703 15.945 -29.120 1.00 93.94 89 LEU A CA 1
ATOM 705 C C . LEU A 1 89 ? -0.122 17.220 -29.328 1.00 93.94 89 LEU A C 1
ATOM 707 O O . LEU A 1 89 ? -1.326 17.226 -29.081 1.00 93.94 89 LEU A O 1
ATOM 711 N N . TRP A 1 90 ? 0.503 18.274 -29.839 1.00 94.00 90 TRP A N 1
ATOM 712 C CA . TRP A 1 90 ? -0.185 19.479 -30.291 1.00 94.00 90 TRP A CA 1
ATOM 713 C C . TRP A 1 90 ? -0.014 19.654 -31.799 1.00 94.00 90 TRP A C 1
ATOM 715 O O . TRP A 1 90 ? 1.022 19.313 -32.372 1.00 94.00 90 TRP A O 1
ATOM 725 N N . GLN A 1 91 ? -1.053 20.181 -32.448 1.00 96.25 91 GLN A N 1
ATOM 726 C CA . GLN A 1 91 ? -1.071 20.459 -33.883 1.00 96.25 91 GLN A CA 1
ATOM 727 C C . GLN A 1 91 ? -1.756 21.801 -34.136 1.00 96.25 91 GLN A C 1
ATOM 729 O O . GLN A 1 91 ? -2.859 22.050 -33.653 1.00 96.25 91 GLN A O 1
ATOM 734 N N . ASN A 1 92 ? -1.108 22.670 -34.903 1.00 93.50 92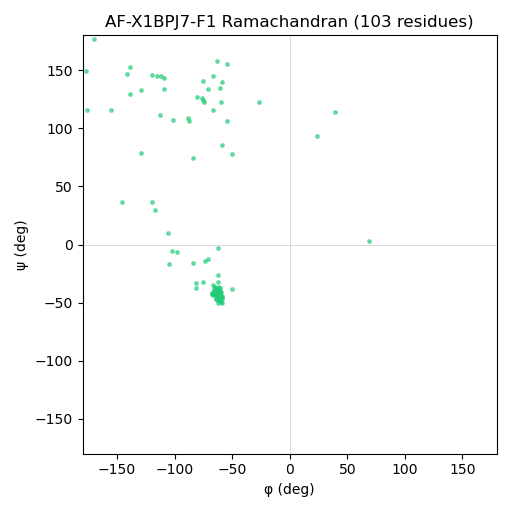 ASN A N 1
ATOM 735 C CA . ASN A 1 92 ? -1.652 23.948 -35.323 1.00 93.50 92 ASN A CA 1
ATOM 736 C C . ASN A 1 92 ? -2.144 23.843 -36.767 1.00 93.50 92 ASN A C 1
ATOM 738 O O . ASN A 1 92 ? -1.348 23.853 -37.704 1.00 93.50 92 ASN A O 1
ATOM 742 N N . GLN A 1 93 ? -3.465 23.823 -36.935 1.00 92.50 93 GLN A N 1
ATOM 743 C CA . GLN A 1 93 ? -4.115 23.698 -38.242 1.00 92.50 93 GLN A CA 1
ATOM 744 C C . GLN A 1 93 ? -3.809 24.866 -39.196 1.00 92.50 93 GLN A C 1
ATOM 746 O O . GLN A 1 93 ? -3.825 24.686 -40.406 1.00 92.50 93 GLN A O 1
ATOM 751 N N . LYS A 1 94 ? -3.497 26.062 -38.674 1.00 91.94 94 LY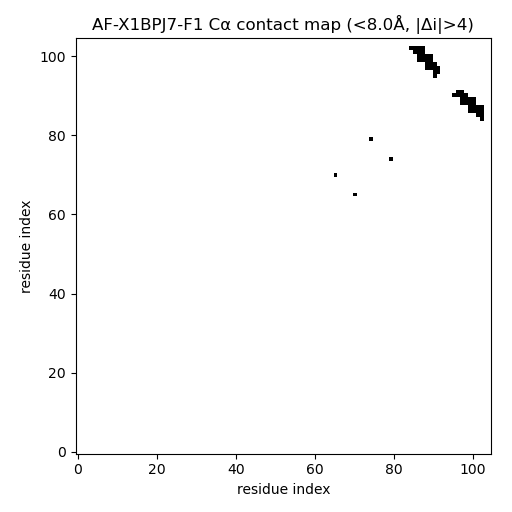S A N 1
ATOM 752 C CA . LYS A 1 94 ? -3.216 27.251 -39.499 1.00 91.94 94 LYS A CA 1
ATOM 753 C C . LYS A 1 94 ? -1.786 27.294 -40.032 1.00 91.94 94 LYS A C 1
ATOM 755 O O . LYS A 1 94 ? -1.571 27.769 -41.137 1.00 91.94 94 LYS A O 1
ATOM 760 N N . SER A 1 95 ? -0.805 26.853 -39.241 1.00 91.81 95 SER A N 1
ATOM 761 C CA . SER A 1 95 ? 0.613 26.868 -39.647 1.00 91.81 95 SER A CA 1
ATOM 762 C C . SER A 1 95 ? 1.147 25.500 -40.078 1.00 91.81 95 SER A C 1
ATOM 764 O O . SER A 1 95 ? 2.301 25.406 -40.482 1.00 91.81 95 SER A O 1
ATOM 766 N N . GLY A 1 96 ? 0.349 24.436 -39.941 1.00 93.88 96 GLY A N 1
ATOM 767 C CA . GLY A 1 96 ? 0.753 23.051 -40.205 1.00 93.88 96 GLY A CA 1
ATOM 768 C C . GLY A 1 96 ? 1.770 22.483 -39.206 1.00 93.88 96 GLY A C 1
ATOM 769 O O . GLY A 1 96 ? 2.228 21.353 -39.364 1.00 93.88 96 GLY A O 1
ATOM 770 N N . LYS A 1 97 ? 2.150 23.246 -38.172 1.00 95.62 97 LYS A N 1
ATOM 771 C CA . LYS A 1 97 ? 3.152 22.831 -37.183 1.00 95.62 97 LYS A CA 1
ATOM 772 C C . LYS A 1 97 ? 2.566 21.813 -36.212 1.00 95.62 97 LYS A C 1
ATOM 774 O O . LYS A 1 97 ? 1.439 21.971 -35.750 1.00 95.62 97 LYS A O 1
ATOM 779 N N . LYS A 1 98 ? 3.360 20.810 -35.852 1.00 95.75 98 LYS A N 1
ATOM 780 C CA . LYS A 1 98 ? 3.019 19.802 -34.846 1.00 95.75 98 LYS A CA 1
ATOM 781 C C . LYS A 1 98 ? 4.219 19.506 -33.958 1.00 95.75 98 LYS A C 1
ATOM 783 O O . LYS A 1 98 ? 5.355 19.642 -34.408 1.00 95.75 98 LYS A O 1
ATOM 788 N N . GLY A 1 99 ? 3.967 19.088 -32.724 1.00 95.19 99 GLY A N 1
ATOM 789 C CA . GLY A 1 99 ? 5.021 18.740 -31.779 1.00 95.19 99 GLY A CA 1
ATOM 790 C C . GLY A 1 99 ? 4.490 18.069 -30.521 1.00 95.19 99 GLY A C 1
ATOM 791 O O . GLY A 1 99 ? 3.285 17.918 -30.337 1.00 95.19 99 GLY A O 1
ATOM 792 N N . TYR A 1 100 ? 5.412 17.678 -29.652 1.00 95.25 100 TYR A N 1
ATOM 793 C CA . TYR A 1 100 ? 5.114 17.076 -28.361 1.00 95.25 100 TYR A CA 1
ATOM 794 C C . TYR A 1 100 ? 5.455 18.070 -27.254 1.00 95.25 100 TYR A C 1
ATOM 796 O O . TYR A 1 100 ? 6.516 18.690 -27.284 1.00 95.25 100 TYR A O 1
ATOM 804 N N . SER A 1 101 ? 4.558 18.238 -26.289 1.00 89.88 101 SER A N 1
ATOM 805 C CA . SER A 1 101 ? 4.806 19.014 -25.074 1.00 89.88 101 SER A CA 1
ATOM 806 C C . SER A 1 101 ? 4.841 18.087 -23.861 1.00 89.88 101 SER A C 1
ATOM 808 O O . SER A 1 101 ? 4.064 17.125 -23.819 1.00 89.88 101 SER A O 1
ATOM 810 N N . PRO A 1 102 ? 5.683 18.366 -22.854 1.00 87.38 102 PRO A N 1
ATOM 811 C CA . PRO A 1 102 ? 5.679 17.593 -21.622 1.00 87.38 102 PRO A CA 1
ATOM 812 C C . PRO A 1 102 ? 4.295 17.652 -20.965 1.00 87.38 102 PRO A C 1
ATOM 814 O O . PRO A 1 102 ? 3.625 18.687 -20.965 1.00 87.38 102 PRO A O 1
ATOM 817 N N . ALA A 1 103 ? 3.849 16.523 -20.422 1.00 79.12 103 ALA A N 1
ATOM 818 C CA . ALA A 1 103 ? 2.656 16.467 -19.592 1.00 79.12 103 ALA A CA 1
ATOM 819 C C . ALA A 1 103 ? 3.051 16.844 -18.156 1.00 79.12 103 ALA A C 1
ATOM 821 O O . ALA A 1 103 ? 3.201 15.977 -17.303 1.00 79.12 103 ALA A O 1
ATOM 822 N N . CYS A 1 104 ? 3.301 18.135 -17.914 1.00 71.31 104 CYS A N 1
ATOM 823 C CA . CYS A 1 104 ? 3.536 18.638 -16.560 1.00 71.31 104 CYS A CA 1
ATOM 824 C C . CYS A 1 104 ? 2.216 18.615 -15.771 1.00 71.31 104 CYS A C 1
ATOM 826 O O . CYS A 1 104 ? 1.179 19.026 -16.302 1.00 71.31 104 CYS A O 1
ATOM 828 N N . SER A 1 105 ? 2.271 18.119 -14.535 1.00 61.41 105 SER A N 1
ATOM 829 C CA . SER A 1 105 ? 1.227 18.237 -13.507 1.00 61.41 105 SER A CA 1
ATOM 830 C C . SER A 1 105 ? 1.476 19.451 -12.629 1.00 61.41 105 SER A C 1
ATOM 832 O O . SER A 1 105 ? 2.661 19.618 -12.259 1.00 61.41 105 SER A O 1
#

pLDDT: mean 81.67, std 19.3, range [38.16, 98.56]

Mean predicted aligned error: 16.65 Å